Protein AF-A0A925LJP5-F1 (afdb_monomer_lite)

Structure (mmCIF, N/CA/C/O backbone):
data_AF-A0A925LJP5-F1
#
_entry.id   AF-A0A925LJP5-F1
#
loop_
_atom_site.group_PDB
_atom_site.id
_atom_site.type_symbol
_atom_site.label_atom_id
_atom_site.label_alt_id
_atom_site.label_comp_id
_atom_site.label_asym_id
_atom_site.label_entity_id
_atom_site.label_seq_id
_atom_site.pdbx_PDB_ins_code
_atom_site.Cartn_x
_atom_site.Cartn_y
_atom_site.Cartn_z
_atom_site.occupancy
_atom_site.B_iso_or_equiv
_atom_site.auth_seq_id
_atom_site.auth_comp_id
_atom_site.auth_asym_id
_atom_site.auth_atom_id
_atom_site.pdbx_PDB_model_num
ATOM 1 N N . VAL A 1 1 ? -6.960 2.886 -9.529 1.00 69.50 1 VAL A N 1
ATOM 2 C CA . VAL A 1 1 ? -5.505 2.743 -9.256 1.00 69.50 1 VAL A CA 1
ATOM 3 C C . VAL A 1 1 ? -4.815 4.097 -9.057 1.00 69.50 1 VAL A C 1
ATOM 5 O O . VAL A 1 1 ? -4.092 4.246 -8.080 1.00 69.50 1 VAL A O 1
ATOM 8 N N . SER A 1 2 ? -5.098 5.103 -9.896 1.00 82.94 2 SER A N 1
ATOM 9 C CA . SER A 1 2 ? -4.492 6.452 -9.847 1.00 82.94 2 SER A CA 1
ATOM 10 C C . SER A 1 2 ? -4.483 7.126 -8.465 1.00 82.94 2 SER A C 1
ATOM 12 O O . SER A 1 2 ? -3.425 7.529 -7.995 1.00 82.94 2 SER A O 1
ATOM 14 N N . ARG A 1 3 ? -5.623 7.184 -7.765 1.00 89.38 3 ARG A N 1
ATOM 15 C CA . ARG A 1 3 ? -5.735 7.850 -6.450 1.00 89.38 3 ARG A CA 1
ATOM 16 C C . ARG A 1 3 ? -4.860 7.218 -5.359 1.00 89.38 3 ARG A C 1
ATOM 18 O O . ARG A 1 3 ? -4.258 7.928 -4.561 1.00 89.38 3 ARG A O 1
ATOM 25 N N . ALA A 1 4 ? -4.784 5.887 -5.322 1.00 89.75 4 ALA A N 1
ATOM 26 C CA . ALA A 1 4 ? -3.965 5.162 -4.349 1.00 89.75 4 ALA A CA 1
ATOM 27 C C . ALA A 1 4 ? -2.465 5.388 -4.603 1.00 89.75 4 ALA A C 1
ATOM 29 O O . ALA A 1 4 ? -1.708 5.613 -3.661 1.00 89.75 4 ALA A O 1
ATOM 30 N N . ALA A 1 5 ? -2.054 5.393 -5.877 1.00 89.81 5 ALA A N 1
ATOM 31 C CA . ALA A 1 5 ? -0.680 5.683 -6.283 1.00 89.81 5 ALA A CA 1
ATOM 32 C C . ALA A 1 5 ? -0.267 7.119 -5.920 1.00 89.81 5 ALA A C 1
ATOM 34 O O . ALA A 1 5 ? 0.827 7.340 -5.400 1.00 89.81 5 ALA A O 1
ATOM 35 N N . GLU A 1 6 ? -1.164 8.079 -6.143 1.00 92.62 6 GLU A N 1
ATOM 36 C CA . GLU A 1 6 ? -0.971 9.485 -5.791 1.00 92.62 6 GLU A CA 1
ATOM 37 C C . GLU A 1 6 ? -0.786 9.658 -4.274 1.00 92.62 6 GLU A C 1
ATOM 39 O O . GLU A 1 6 ? 0.225 10.201 -3.836 1.00 92.62 6 GLU A O 1
ATOM 44 N N . LEU A 1 7 ? -1.678 9.079 -3.461 1.00 92.44 7 LEU A N 1
ATOM 45 C CA . LEU A 1 7 ? -1.573 9.076 -1.996 1.00 92.44 7 LEU A CA 1
ATOM 46 C C . LEU A 1 7 ? -0.247 8.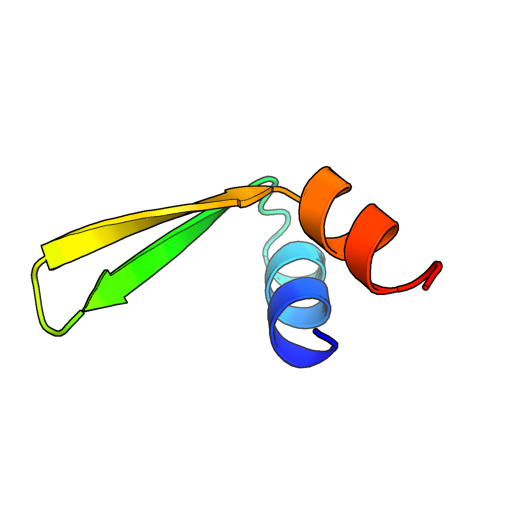487 -1.499 1.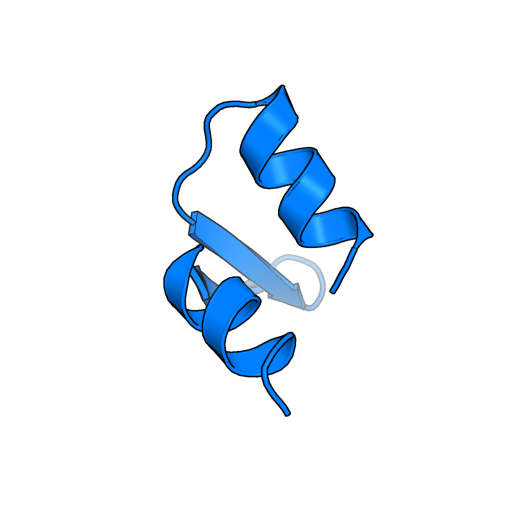00 92.44 7 LEU A C 1
ATOM 48 O O . LEU A 1 7 ? 0.419 9.101 -0.663 1.00 92.44 7 LEU A O 1
ATOM 52 N N . MET A 1 8 ? 0.150 7.328 -2.034 1.00 91.94 8 MET A N 1
ATOM 53 C CA . MET A 1 8 ? 1.422 6.682 -1.699 1.00 91.94 8 MET A CA 1
ATOM 54 C C . MET A 1 8 ? 2.639 7.533 -2.074 1.00 91.94 8 MET A C 1
ATOM 56 O O . MET A 1 8 ? 3.654 7.492 -1.378 1.00 91.94 8 MET A O 1
ATOM 60 N N . SER A 1 9 ? 2.569 8.278 -3.178 1.00 91.19 9 SER A N 1
ATOM 61 C CA . SER A 1 9 ? 3.648 9.166 -3.615 1.00 91.19 9 SER A CA 1
ATOM 62 C C . SER A 1 9 ? 3.741 10.403 -2.724 1.00 91.19 9 SER A C 1
ATOM 64 O O . SER A 1 9 ? 4.786 10.654 -2.125 1.00 91.19 9 SER A O 1
ATOM 66 N N . SER A 1 10 ? 2.628 11.122 -2.551 1.00 94.38 10 SER A N 1
ATOM 67 C CA . SER A 1 10 ? 2.578 12.375 -1.791 1.00 94.38 10 SER A CA 1
ATOM 68 C C . SER A 1 10 ? 2.951 12.195 -0.319 1.00 94.38 10 SER A C 1
ATOM 70 O O . SER A 1 10 ? 3.575 13.076 0.263 1.00 94.38 10 SER A O 1
ATOM 72 N N . HIS A 1 11 ? 2.613 11.048 0.276 1.00 93.56 11 HIS A N 1
ATOM 73 C CA . HIS A 1 11 ? 2.860 10.776 1.696 1.00 93.56 11 HIS A CA 1
ATOM 74 C C . HIS A 1 11 ? 4.051 9.839 1.937 1.00 93.56 11 HIS A C 1
ATOM 76 O O . HIS A 1 11 ? 4.281 9.431 3.072 1.00 93.56 11 HIS A O 1
ATOM 82 N N . LYS A 1 12 ? 4.806 9.475 0.886 1.00 92.06 12 LYS A N 1
ATOM 83 C CA . LYS A 1 12 ? 5.926 8.515 0.950 1.00 92.06 12 LYS A CA 1
ATOM 84 C C . LYS A 1 12 ? 5.548 7.182 1.623 1.00 92.06 12 LYS A C 1
ATOM 86 O O . LYS A 1 12 ? 6.347 6.584 2.337 1.00 92.06 12 LYS A O 1
ATOM 91 N N . LEU A 1 13 ? 4.329 6.701 1.379 1.00 92.50 13 LEU A N 1
ATOM 92 C CA . LEU A 1 13 ? 3.835 5.435 1.926 1.00 92.50 13 LEU A CA 1
ATOM 93 C C . LEU A 1 13 ? 4.173 4.280 0.980 1.00 92.50 13 LEU A C 1
ATOM 95 O O . LEU A 1 13 ? 4.019 4.382 -0.238 1.00 92.50 13 LEU A O 1
ATOM 99 N N . HIS A 1 14 ? 4.621 3.154 1.530 1.00 92.44 14 HIS A N 1
ATOM 100 C CA . HIS A 1 14 ? 4.898 1.944 0.744 1.00 92.44 14 HIS A CA 1
ATOM 101 C C . HIS A 1 14 ? 3.662 1.055 0.563 1.00 92.44 14 HIS A C 1
ATOM 103 O O . HIS A 1 14 ? 3.560 0.334 -0.435 1.00 92.44 14 HIS A O 1
ATOM 109 N N . THR A 1 15 ? 2.720 1.155 1.500 1.00 94.81 15 THR A N 1
ATOM 110 C CA . THR A 1 15 ? 1.552 0.283 1.610 1.00 94.81 15 THR A CA 1
ATOM 111 C C . THR A 1 15 ? 0.369 1.093 2.131 1.00 94.81 15 THR A C 1
ATOM 113 O O . THR A 1 15 ? 0.548 1.999 2.945 1.00 94.81 15 THR A O 1
ATOM 116 N N . LEU A 1 16 ? -0.835 0.765 1.672 1.00 94.69 16 LEU A N 1
ATOM 117 C CA . LEU A 1 16 ? -2.090 1.317 2.170 1.00 94.69 16 LEU A CA 1
ATOM 118 C C . LEU A 1 16 ? -2.971 0.176 2.701 1.00 94.69 16 LEU A C 1
ATOM 120 O O . LEU A 1 16 ? -3.122 -0.836 2.010 1.00 94.69 16 LEU A O 1
ATOM 124 N N . PRO A 1 17 ? -3.564 0.304 3.900 1.00 95.00 17 PRO A N 1
ATOM 125 C CA . PRO A 1 17 ? -4.562 -0.647 4.367 1.00 95.00 17 PRO A CA 1
ATOM 126 C C . PRO A 1 17 ? -5.871 -0.457 3.592 1.00 95.00 17 PRO A C 1
ATOM 128 O O . PRO A 1 17 ? -6.311 0.666 3.345 1.00 95.00 17 PRO A O 1
ATOM 131 N N . VAL A 1 18 ? -6.511 -1.566 3.234 1.00 95.25 18 VAL A N 1
ATOM 1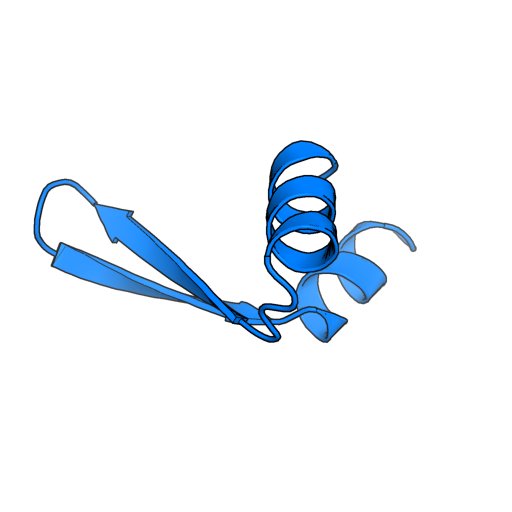32 C CA . VAL A 1 18 ? -7.875 -1.583 2.702 1.00 95.25 18 VAL A CA 1
ATOM 133 C C . VAL A 1 18 ? -8.811 -1.793 3.880 1.00 95.25 18 VAL A C 1
ATOM 135 O O . VAL A 1 18 ? -8.651 -2.749 4.644 1.00 95.25 18 VAL A O 1
ATOM 138 N N . VAL A 1 19 ? -9.767 -0.885 4.047 1.00 96.56 19 VAL A N 1
ATOM 139 C CA . VAL A 1 19 ? -10.699 -0.884 5.176 1.00 96.56 19 VAL A CA 1
ATOM 140 C C . VAL A 1 19 ? -12.137 -1.023 4.697 1.00 96.56 19 VAL A C 1
ATOM 142 O O . VAL A 1 19 ? -12.517 -0.448 3.681 1.00 96.56 19 VAL A O 1
ATOM 145 N N . GLU A 1 20 ? -12.937 -1.758 5.463 1.00 97.31 20 GLU A N 1
ATOM 146 C CA . GLU A 1 20 ? -14.392 -1.799 5.352 1.00 97.31 20 GLU A CA 1
ATOM 147 C C . GLU A 1 20 ? -14.981 -1.261 6.660 1.00 97.31 20 GLU A C 1
ATOM 149 O O . GLU A 1 20 ? -14.874 -1.869 7.732 1.00 97.31 20 GLU A O 1
ATOM 154 N N . GLY A 1 21 ? -15.520 -0.041 6.601 1.00 95.81 21 GLY A N 1
ATOM 155 C CA . GLY A 1 21 ? -15.909 0.708 7.793 1.00 95.81 21 GLY A CA 1
ATOM 156 C C . GLY A 1 21 ? -14.717 0.941 8.726 1.00 95.81 21 GLY A C 1
ATOM 157 O O . GLY A 1 21 ? -13.779 1.655 8.383 1.00 95.81 21 GLY A O 1
ATOM 158 N N . LYS A 1 22 ? -14.760 0.340 9.921 1.00 95.50 22 LYS A N 1
ATOM 159 C CA . LYS A 1 22 ? -13.692 0.437 10.936 1.00 95.50 22 LYS A CA 1
ATOM 160 C C . LYS A 1 22 ? -12.748 -0.770 10.950 1.00 95.50 22 LYS A C 1
ATOM 162 O O . LYS A 1 22 ? -11.863 -0.834 11.798 1.00 95.50 22 LYS A O 1
ATOM 167 N N . LYS A 1 23 ? -12.944 -1.742 10.056 1.00 97.44 23 LYS A N 1
ATOM 168 C CA . LYS A 1 23 ? -12.165 -2.981 10.026 1.00 97.44 23 LYS A CA 1
ATOM 169 C C . LYS A 1 23 ? -11.160 -2.951 8.883 1.00 97.44 23 LYS A C 1
ATOM 171 O O . LYS A 1 23 ? -11.522 -2.664 7.748 1.00 97.44 23 LYS A O 1
ATOM 176 N N . VAL A 1 24 ? -9.909 -3.308 9.167 1.00 97.00 24 VAL A N 1
ATOM 177 C CA . VAL A 1 24 ? -8.910 -3.577 8.124 1.00 97.00 24 VAL A CA 1
ATOM 178 C C . VAL A 1 24 ? -9.219 -4.938 7.506 1.00 9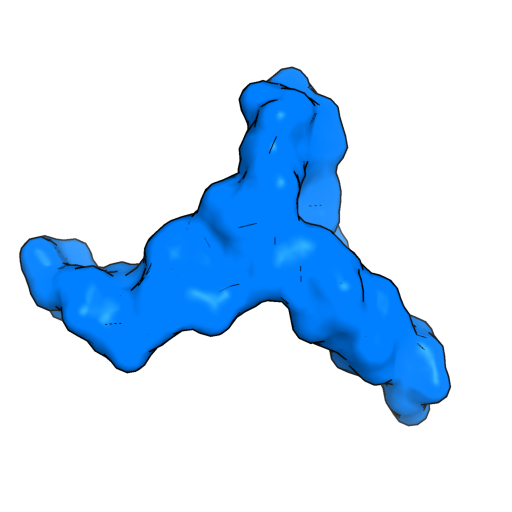7.00 24 VAL A C 1
ATOM 180 O O . VAL A 1 24 ? -9.238 -5.950 8.206 1.00 97.00 24 VAL A O 1
ATOM 183 N N . VAL A 1 25 ? -9.489 -4.951 6.204 1.00 97.62 25 VAL A N 1
ATOM 184 C CA . VAL A 1 25 ? -9.826 -6.157 5.430 1.00 97.62 25 VAL A CA 1
ATOM 185 C C . VAL A 1 25 ? -8.702 -6.588 4.489 1.00 97.62 25 VAL A C 1
ATOM 187 O O . VAL A 1 25 ? -8.747 -7.685 3.945 1.00 97.62 25 VAL A O 1
ATOM 190 N N . GLY A 1 26 ? -7.666 -5.764 4.318 1.00 96.62 26 GLY A N 1
ATOM 191 C CA . GLY A 1 26 ? -6.502 -6.122 3.516 1.00 96.62 26 GLY A CA 1
ATOM 192 C C . GLY A 1 26 ? -5.430 -5.042 3.484 1.00 96.62 26 GLY A C 1
ATOM 193 O O . GLY A 1 26 ? -5.512 -4.028 4.177 1.00 96.62 26 GLY A O 1
ATOM 194 N N . MET A 1 27 ? -4.420 -5.260 2.648 1.00 95.06 27 MET A N 1
ATOM 195 C CA . MET A 1 27 ? -3.349 -4.306 2.374 1.00 95.06 27 MET A CA 1
ATOM 196 C C . MET A 1 27 ? -3.059 -4.286 0.878 1.00 95.06 27 MET A C 1
ATOM 198 O O . MET A 1 27 ? -3.140 -5.319 0.219 1.00 95.06 27 MET A O 1
ATOM 202 N N . VAL A 1 28 ? -2.694 -3.118 0.357 1.00 94.88 28 VAL A N 1
ATOM 203 C CA . VAL A 1 28 ? -2.195 -2.960 -1.008 1.00 94.88 28 VAL A CA 1
ATOM 204 C C . VAL A 1 28 ? -0.832 -2.291 -0.963 1.00 94.88 28 VAL A C 1
ATOM 206 O O . VAL A 1 28 ? -0.655 -1.252 -0.324 1.00 94.88 28 VAL A O 1
ATOM 209 N N . SER A 1 29 ? 0.151 -2.895 -1.617 1.00 95.12 29 SER A N 1
ATOM 210 C CA . SER A 1 29 ? 1.503 -2.358 -1.722 1.00 95.12 29 SER A CA 1
ATOM 211 C C . SER A 1 29 ? 1.703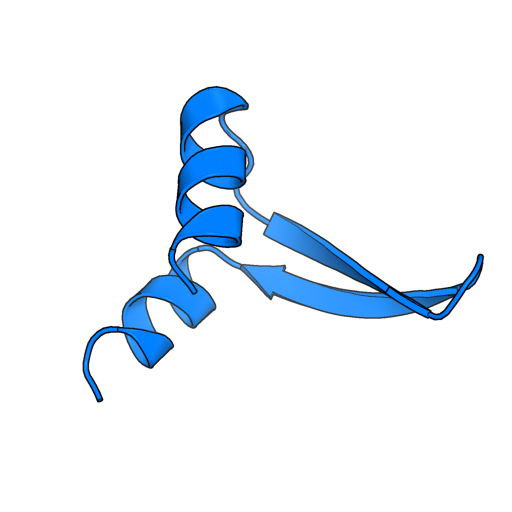 -1.614 -3.040 1.00 95.12 29 SER A C 1
ATOM 213 O O . SER A 1 29 ? 0.951 -1.771 -4.005 1.00 95.12 29 SER A O 1
ATOM 215 N N . ARG A 1 30 ? 2.776 -0.826 -3.118 1.00 91.06 30 ARG A N 1
ATOM 216 C CA . ARG A 1 30 ? 3.196 -0.173 -4.366 1.00 91.06 30 ARG A CA 1
ATOM 217 C C . ARG A 1 30 ? 3.409 -1.168 -5.516 1.00 91.06 30 ARG A C 1
ATOM 219 O O . ARG A 1 30 ? 3.134 -0.830 -6.663 1.00 91.06 30 ARG A O 1
ATOM 226 N N . ILE A 1 31 ? 3.865 -2.388 -5.221 1.00 91.88 31 ILE A N 1
ATOM 227 C CA . ILE A 1 31 ? 4.063 -3.441 -6.229 1.00 91.88 31 ILE A CA 1
ATOM 228 C C . ILE A 1 31 ? 2.717 -3.894 -6.806 1.00 91.88 31 ILE A C 1
ATOM 230 O O . ILE A 1 31 ? 2.612 -4.082 -8.016 1.00 91.88 31 ILE A O 1
ATOM 234 N N . ASP A 1 32 ? 1.679 -4.009 -5.978 1.00 93.12 32 ASP A N 1
ATOM 235 C CA . ASP A 1 32 ? 0.334 -4.382 -6.435 1.00 93.12 32 ASP A CA 1
ATOM 236 C C . ASP A 1 32 ? -0.255 -3.314 -7.362 1.00 93.12 32 ASP A C 1
ATOM 238 O O . ASP A 1 32 ? -0.863 -3.637 -8.381 1.00 93.12 32 ASP A O 1
ATOM 242 N N . ILE A 1 33 ? 0.000 -2.036 -7.057 1.00 90.81 33 ILE A N 1
ATOM 243 C CA . ILE A 1 33 ? -0.362 -0.907 -7.922 1.00 90.81 33 ILE A CA 1
ATOM 244 C C . ILE A 1 33 ? 0.346 -1.011 -9.277 1.00 90.81 33 ILE A C 1
ATOM 246 O O . ILE A 1 33 ? -0.317 -0.924 -10.307 1.00 90.81 33 ILE A O 1
ATOM 250 N N . ILE A 1 34 ? 1.666 -1.230 -9.291 1.00 89.62 34 ILE A N 1
ATOM 251 C CA . ILE A 1 34 ? 2.449 -1.363 -10.533 1.00 89.62 34 ILE A CA 1
ATOM 252 C C . ILE A 1 34 ? 1.932 -2.541 -11.368 1.00 89.62 34 ILE A C 1
ATOM 254 O O . ILE A 1 34 ? 1.701 -2.396 -12.566 1.00 89.62 34 ILE A O 1
ATOM 258 N N . ARG A 1 35 ? 1.685 -3.693 -10.734 1.00 91.19 35 ARG A N 1
ATOM 259 C CA . ARG A 1 35 ? 1.116 -4.876 -11.397 1.00 91.19 35 ARG A CA 1
ATOM 260 C C . ARG A 1 35 ? -0.261 -4.603 -11.999 1.00 91.19 35 ARG A C 1
ATOM 262 O O . ARG A 1 35 ? -0.542 -5.094 -13.085 1.00 91.19 35 ARG A O 1
ATOM 269 N N . ALA A 1 36 ? -1.100 -3.825 -11.318 1.00 89.62 36 ALA A N 1
ATOM 270 C CA . ALA A 1 36 ? -2.436 -3.474 -11.791 1.00 89.62 36 ALA A CA 1
ATOM 271 C C . ALA A 1 36 ? -2.438 -2.439 -12.931 1.00 89.62 36 ALA A C 1
ATOM 273 O O . ALA A 1 36 ? -3.427 -2.353 -13.647 1.00 89.62 36 ALA A O 1
ATOM 274 N N . MET A 1 37 ? -1.371 -1.646 -13.088 1.00 84.50 37 MET A N 1
ATOM 275 C CA . MET A 1 37 ? -1.223 -0.680 -14.190 1.00 84.50 37 MET A CA 1
ATOM 276 C C . MET A 1 37 ? -0.691 -1.312 -15.480 1.00 84.50 37 MET A C 1
ATOM 278 O O . MET A 1 37 ? -0.858 -0.738 -16.549 1.00 84.50 37 MET A O 1
ATOM 282 N N . ASN A 1 38 ? -0.029 -2.464 -15.375 1.00 78.19 38 ASN A N 1
ATOM 283 C CA . ASN A 1 38 ? 0.628 -3.142 -16.493 1.00 78.19 38 ASN A CA 1
ATOM 284 C C . ASN A 1 38 ? -0.251 -4.235 -17.130 1.00 78.19 38 ASN A C 1
ATOM 286 O O . ASN A 1 38 ? 0.266 -5.188 -17.716 1.00 78.19 38 ASN A O 1
ATOM 290 N N . ARG A 1 39 ? -1.568 -4.126 -16.951 1.00 60.66 39 ARG A N 1
ATOM 291 C CA . ARG A 1 39 ? -2.593 -5.053 -17.426 1.00 60.66 39 ARG A CA 1
ATOM 292 C C . ARG A 1 39 ? -3.677 -4.265 -18.143 1.00 60.66 39 ARG A C 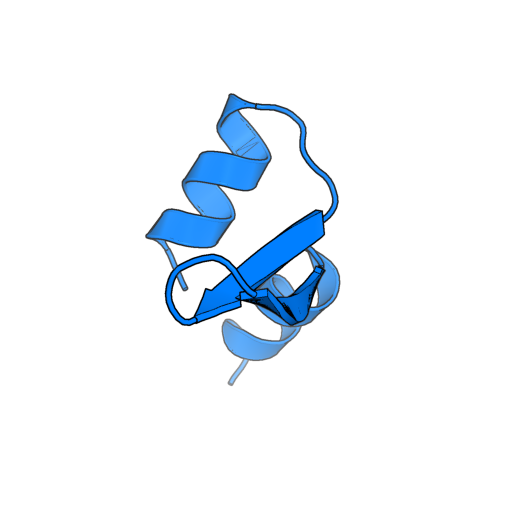1
ATOM 294 O O . ARG A 1 39 ? -4.219 -4.822 -19.118 1.00 60.66 39 ARG A O 1
#

Radius of gyration: 10.42 Å; chains: 1; bounding box: 22×18×28 Å

pLDDT: mean 91.12, std 7.29, range [60.66, 97.62]

Foldseek 3Di:
DVVVLVVCVVVVNQKDFDDDVPDGPGMDGPVNVVVVVVD

Sequence (39 aa):
VSRAAELMSSHKLHTLPVVEGKKVVGMVSRIDIIRAMNR

Secondary structure (DSSP, 8-state):
-HHHHHHHHHTT-SEEEEEETTEEEEEEEHHHHHHHH--